Protein AF-A0A844YYB8-F1 (afdb_monomer)

Foldseek 3Di:
DDDDDDPPPPPPPPPPPDPPVADQFLVCQVVQAQHKGKHKAEAAPVAGQFWGAHDDNHCVVGVQSIEGEPPRDHGDNDPMWIKIAHKHFDPDDDDDGSGPDDHRIYGYPIDTDD

Mean predicted aligned error: 11.41 Å

Sequence (114 aa):
MSAILIILASAFSCTTYPPSSGLRRYADLEGQLGQNVTLVGYWSSQHEATGIYFGNRWYRDAPEQCVSVEPILPAQHRDAVRVAGFLEKSGCGDELICLTVCQPYVLKNAHMIQ

Nearest PDB structures (foldseek):
  4ywk-assembly3_B  TM=5.281E-01  e=3.928E-01  Pyrococcus furiosus DSM 3638
  7w1y-assembly1_3  TM=4.231E-01  e=1.746E+00  Homo sapiens
  8eam-assembly1_F  TM=4.274E-01  e=6.050E+00  Saccharolobus solfataricus P2
  3jc6-assembly1_6  TM=3.171E-01  e=3.458E+00  Saccharomyces cerevisiae

Radius of gyration: 18.65 Å; Cα contacts (8 Å, |Δi|>4): 226; chains: 1; bounding box: 30×41×68 Å

Solvent-accessible surface area (backbone atoms only — not comparable to full-atom values): 6874 Å² total; per-residue (Å²): 140,85,84,83,84,81,79,81,76,79,74,78,78,74,75,72,73,70,83,65,92,38,51,58,52,67,87,58,48,77,86,41,57,82,33,79,46,38,41,35,26,18,53,29,83,89,52,63,32,31,23,42,21,33,89,53,47,52,52,90,82,43,61,84,39,37,32,22,40,33,59,72,46,88,65,65,100,55,91,64,46,38,37,34,24,38,31,39,76,43,89,67,77,94,78,76,32,60,78,85,52,85,42,61,33,33,27,38,77,38,43,80,53,135

Organism: NCBI:txid1503981

Secondary structure (DSSP, 8-state):
----------------------B--GGGSGGGTTSEEEEEEEE-SSSTTTEEESS-S-GGG-TTSEEEESSPPPP--SS-EEEEEEEEE----S--SSSSS--SEEEEEEEEE-

Structure (mmCIF, N/CA/C/O backbone):
data_AF-A0A844YYB8-F1
#
_entry.id   AF-A0A844YYB8-F1
#
loop_
_atom_site.group_PDB
_atom_site.id
_atom_site.type_symbol
_atom_site.label_atom_id
_atom_site.label_alt_id
_atom_site.label_comp_id
_atom_site.label_asym_id
_atom_site.label_entity_id
_atom_site.label_seq_id
_atom_site.pdbx_PDB_ins_code
_atom_site.Cartn_x
_atom_site.Cartn_y
_atom_site.Cartn_z
_atom_site.occupancy
_atom_site.B_iso_or_equiv
_atom_site.auth_seq_id
_atom_site.auth_comp_id
_atom_site.auth_asym_id
_atom_site.auth_atom_id
_atom_site.pdbx_PDB_model_num
ATOM 1 N N . MET A 1 1 ? -14.036 29.487 54.246 1.00 38.31 1 MET A N 1
ATOM 2 C CA . MET A 1 1 ? -14.642 29.263 52.917 1.00 38.31 1 MET A CA 1
ATOM 3 C C . MET A 1 1 ? -13.503 28.972 51.953 1.00 38.31 1 MET A C 1
ATOM 5 O O . MET A 1 1 ? -12.794 29.896 51.586 1.00 38.31 1 MET A O 1
ATOM 9 N N . SER A 1 2 ? -13.247 27.696 51.660 1.00 38.50 2 SER A N 1
ATOM 10 C CA . SER A 1 2 ? -12.157 27.271 50.769 1.00 38.50 2 SER A CA 1
ATOM 11 C C . SER A 1 2 ? -12.705 27.053 49.363 1.00 38.50 2 SER A C 1
ATOM 13 O O . SER A 1 2 ? -13.611 26.243 49.186 1.00 38.50 2 SER A O 1
ATOM 15 N N . ALA A 1 3 ? -12.169 27.775 48.380 1.00 48.47 3 ALA A N 1
ATOM 16 C CA . ALA A 1 3 ? -12.463 27.567 46.967 1.00 48.47 3 ALA A CA 1
ATOM 17 C C . ALA A 1 3 ? -11.460 26.556 46.393 1.00 48.47 3 ALA A C 1
ATOM 19 O O . ALA A 1 3 ? -10.252 26.783 46.430 1.00 48.47 3 ALA A O 1
ATOM 20 N N . ILE A 1 4 ? -11.963 25.426 45.897 1.00 58.16 4 ILE A N 1
ATOM 21 C CA . ILE A 1 4 ? -11.169 24.401 45.216 1.00 58.16 4 ILE A CA 1
ATOM 22 C C . ILE A 1 4 ? -11.100 24.785 43.735 1.00 58.16 4 ILE A C 1
ATOM 24 O O . ILE A 1 4 ? -12.117 24.778 43.043 1.00 58.16 4 ILE A O 1
ATOM 28 N N . LEU A 1 5 ? -9.903 25.137 43.255 1.00 48.09 5 LEU A N 1
ATOM 29 C CA . LEU A 1 5 ? -9.615 25.267 41.828 1.00 48.09 5 LEU A CA 1
ATOM 30 C C . LEU A 1 5 ? -9.550 23.870 41.200 1.00 48.09 5 LEU A C 1
ATOM 32 O O . LEU A 1 5 ? -8.657 23.084 41.513 1.00 48.09 5 LEU A O 1
ATOM 36 N N . ILE A 1 6 ? -10.475 23.576 40.289 1.00 54.88 6 ILE A N 1
ATOM 37 C CA . ILE A 1 6 ? -10.409 22.399 39.422 1.00 54.88 6 ILE A CA 1
ATOM 38 C C . ILE A 1 6 ? -9.611 22.804 38.183 1.00 54.88 6 ILE A C 1
ATOM 40 O O . ILE A 1 6 ? -10.117 23.491 37.298 1.00 54.88 6 ILE A O 1
ATOM 44 N N . ILE A 1 7 ? -8.342 22.402 38.132 1.00 55.22 7 ILE A N 1
ATOM 45 C CA . ILE A 1 7 ? -7.520 22.516 36.927 1.00 55.22 7 ILE A CA 1
ATOM 46 C C . ILE A 1 7 ? -7.925 21.359 36.010 1.00 55.22 7 ILE A C 1
ATOM 48 O O . ILE A 1 7 ? -7.532 20.214 36.234 1.00 55.22 7 ILE A O 1
ATOM 52 N N . LEU A 1 8 ? -8.734 21.649 34.987 1.00 54.41 8 LEU A N 1
ATOM 53 C CA . LEU A 1 8 ? -8.918 20.745 33.853 1.00 54.41 8 LEU A CA 1
ATOM 54 C C . LEU A 1 8 ? -7.598 20.687 33.078 1.00 54.41 8 LEU A C 1
ATOM 56 O O . LEU A 1 8 ? -7.337 21.498 32.192 1.00 54.41 8 LEU A O 1
ATOM 60 N N . ALA A 1 9 ? -6.754 19.719 33.421 1.00 53.59 9 ALA A N 1
ATOM 61 C CA . ALA A 1 9 ? -5.659 19.305 32.564 1.00 53.59 9 ALA A CA 1
ATOM 62 C C . ALA A 1 9 ? -6.257 18.519 31.389 1.00 53.59 9 ALA A C 1
ATOM 64 O O . ALA A 1 9 ? -6.452 17.306 31.461 1.00 53.59 9 ALA A O 1
ATOM 65 N N . SER A 1 10 ? -6.584 19.218 30.302 1.00 50.00 10 SER A N 1
ATOM 66 C CA . SER A 1 10 ? -6.779 18.592 28.999 1.00 50.00 10 SER A CA 1
ATOM 67 C C . SER A 1 10 ? -5.442 17.989 28.579 1.00 50.00 10 SER A C 1
ATOM 69 O O . SER A 1 10 ? -4.563 18.684 28.066 1.00 50.00 10 SER A O 1
ATOM 71 N N . ALA A 1 11 ? -5.273 16.698 28.861 1.00 50.97 11 ALA A N 1
ATOM 72 C CA . ALA A 1 11 ? -4.200 15.900 28.309 1.00 50.97 11 ALA A CA 1
ATOM 73 C C . ALA A 1 11 ? -4.368 15.911 26.787 1.00 50.97 11 ALA A C 1
ATOM 75 O O . ALA A 1 11 ? -5.190 15.183 26.229 1.00 50.97 11 ALA A O 1
ATOM 76 N N . PHE A 1 12 ? -3.602 16.775 26.120 1.00 45.72 12 PHE A N 1
ATOM 77 C CA . PHE A 1 12 ? -3.252 16.580 24.726 1.00 45.72 12 PHE A CA 1
ATOM 78 C C . PHE A 1 12 ? -2.658 15.180 24.649 1.00 45.72 12 PHE A C 1
ATOM 80 O O . PHE A 1 12 ? -1.525 14.946 25.071 1.00 45.72 12 PHE A O 1
ATOM 87 N N . SER A 1 13 ? -3.463 14.231 24.179 1.00 40.78 13 SER A N 1
ATOM 88 C CA . SER A 1 13 ? -2.970 12.935 23.756 1.00 40.78 13 SER A CA 1
ATOM 89 C C . SER A 1 13 ? -2.121 13.206 22.526 1.00 40.78 13 SER A C 1
ATOM 91 O O . SER A 1 13 ? -2.594 13.148 21.396 1.00 40.78 13 SER A O 1
ATOM 93 N N . CYS A 1 14 ? -0.863 13.578 22.755 1.00 49.00 14 CYS A N 1
ATOM 94 C CA . CYS A 1 14 ? 0.186 13.393 21.780 1.00 49.00 14 CYS A CA 1
ATOM 95 C C . CYS A 1 14 ? 0.240 11.889 21.547 1.00 49.00 14 CYS A C 1
ATOM 97 O O . CYS A 1 14 ? 0.912 11.161 22.275 1.00 49.00 14 CYS A O 1
ATOM 99 N N . THR A 1 15 ? -0.508 11.410 20.556 1.00 42.94 15 THR A N 1
ATOM 100 C CA . THR A 1 15 ? -0.212 10.135 19.926 1.00 42.94 15 THR A CA 1
ATOM 101 C C . THR A 1 15 ? 1.119 10.348 19.226 1.00 42.94 15 THR A C 1
ATOM 103 O O . THR A 1 15 ? 1.185 10.746 18.063 1.00 42.94 15 THR A O 1
ATOM 106 N N . THR A 1 16 ? 2.203 10.190 19.981 1.00 38.62 16 THR A N 1
ATOM 107 C CA . THR A 1 16 ? 3.516 9.890 19.440 1.00 38.62 16 THR A CA 1
ATOM 108 C C . THR A 1 16 ? 3.307 8.643 18.609 1.00 38.62 16 THR A C 1
ATOM 110 O O . THR A 1 16 ? 3.224 7.546 19.151 1.00 38.62 16 THR A O 1
ATOM 113 N N . TYR A 1 17 ? 3.125 8.830 17.302 1.00 48.69 17 TYR A N 1
ATOM 114 C CA . TYR A 1 17 ? 3.219 7.759 16.329 1.00 48.69 17 TYR A CA 1
ATOM 115 C C . TYR A 1 17 ? 4.551 7.079 16.634 1.00 48.69 17 TYR A C 1
ATOM 117 O O . TYR A 1 17 ? 5.593 7.710 16.416 1.00 48.69 17 TYR A O 1
ATOM 125 N N . PRO A 1 18 ? 4.577 5.860 17.212 1.00 45.28 18 PRO A N 1
ATOM 126 C CA . PRO A 1 18 ? 5.833 5.151 17.235 1.00 45.28 18 PRO A CA 1
ATOM 127 C C . PRO A 1 18 ? 6.254 5.077 15.767 1.00 45.28 18 PRO A C 1
ATOM 129 O O . PRO A 1 18 ? 5.392 4.832 14.912 1.00 45.28 18 PRO A O 1
ATOM 132 N N . PRO A 1 19 ? 7.528 5.334 15.432 1.00 46.31 19 PRO A N 1
ATOM 133 C CA . PRO A 1 19 ? 8.028 4.970 14.126 1.00 46.31 19 PRO A CA 1
ATOM 134 C C . PRO A 1 19 ? 7.934 3.448 14.087 1.00 46.31 19 PRO A C 1
ATOM 136 O O . PRO A 1 19 ? 8.858 2.738 14.480 1.00 46.31 19 PRO A O 1
ATOM 139 N N . SER A 1 20 ? 6.760 2.935 13.714 1.00 57.81 20 SER A N 1
ATOM 140 C CA . SER A 1 20 ? 6.585 1.532 13.426 1.00 57.81 20 SER A CA 1
ATOM 141 C C . SER A 1 20 ? 7.669 1.230 12.403 1.00 57.81 20 SER A C 1
ATOM 143 O O . SER A 1 20 ? 7.921 2.015 11.483 1.00 57.81 20 SER A O 1
ATOM 145 N N . SER A 1 21 ? 8.377 0.123 12.590 1.00 68.25 21 SER A N 1
ATOM 146 C CA . SER A 1 21 ? 9.475 -0.329 11.728 1.00 68.25 21 SER A CA 1
ATOM 147 C C . SER A 1 21 ? 9.064 -0.531 10.256 1.00 68.25 21 SER A C 1
ATOM 149 O O . SER A 1 21 ? 9.888 -0.932 9.428 1.00 68.25 21 SER A O 1
ATOM 151 N N . GLY A 1 22 ? 7.819 -0.184 9.925 1.00 78.31 22 GLY A N 1
ATOM 152 C CA . GLY A 1 22 ? 7.193 -0.290 8.639 1.00 78.31 22 GLY A CA 1
ATOM 153 C C . GLY A 1 22 ? 6.693 -1.706 8.427 1.00 78.31 22 GLY A C 1
ATOM 154 O O . GLY A 1 22 ? 7.446 -2.668 8.589 1.00 78.31 22 GLY A O 1
ATOM 155 N N . LEU A 1 23 ? 5.432 -1.848 8.041 1.00 85.12 23 LEU A N 1
ATOM 156 C CA . LEU A 1 23 ? 4.886 -3.114 7.576 1.00 85.12 23 LEU A CA 1
ATOM 157 C C . LEU A 1 23 ? 5.566 -3.465 6.253 1.00 85.12 23 LEU A C 1
ATOM 159 O O . LEU A 1 23 ? 5.442 -2.745 5.263 1.00 85.12 23 LEU A O 1
ATOM 163 N N . ARG A 1 24 ? 6.314 -4.570 6.264 1.00 86.75 24 ARG A N 1
ATOM 164 C CA . ARG A 1 24 ? 7.084 -5.090 5.118 1.00 86.75 24 ARG A CA 1
ATOM 165 C C . ARG A 1 24 ? 6.492 -6.356 4.519 1.00 86.75 24 ARG A C 1
ATOM 167 O O . ARG A 1 24 ? 7.015 -6.855 3.527 1.00 86.75 24 ARG A O 1
ATOM 174 N N . ARG A 1 25 ? 5.434 -6.901 5.121 1.00 87.06 25 ARG A N 1
ATOM 175 C CA . ARG A 1 25 ? 4.767 -8.117 4.654 1.00 87.06 25 ARG A CA 1
ATOM 176 C C . ARG A 1 25 ? 3.285 -7.846 4.477 1.00 87.06 25 ARG A C 1
ATOM 178 O O . ARG A 1 25 ? 2.634 -7.339 5.384 1.00 87.06 25 ARG A O 1
ATOM 185 N N . TYR A 1 26 ? 2.762 -8.256 3.330 1.00 87.06 26 TYR A N 1
ATOM 186 C CA . TYR A 1 26 ? 1.350 -8.104 2.995 1.00 87.06 26 TYR A CA 1
ATOM 187 C C . TYR A 1 26 ? 0.427 -8.866 3.963 1.00 87.06 26 TYR A C 1
ATOM 189 O O . TYR A 1 26 ? -0.649 -8.396 4.311 1.00 87.06 26 TYR A O 1
ATOM 197 N N . ALA A 1 27 ? 0.880 -10.019 4.466 1.00 88.19 27 ALA A N 1
ATOM 198 C CA . ALA A 1 27 ? 0.127 -10.844 5.413 1.00 88.19 27 ALA A CA 1
ATOM 199 C C . ALA A 1 27 ? -0.173 -10.146 6.755 1.00 88.19 27 ALA A C 1
ATOM 201 O O . ALA A 1 27 ? -1.087 -10.560 7.461 1.00 88.19 27 ALA A O 1
ATOM 202 N N . ASP A 1 28 ? 0.567 -9.088 7.101 1.00 90.44 28 ASP A N 1
ATOM 203 C CA . ASP A 1 28 ? 0.391 -8.371 8.365 1.00 90.44 28 ASP A CA 1
ATOM 204 C C . ASP A 1 28 ? -0.721 -7.292 8.284 1.00 90.44 28 ASP A C 1
ATOM 206 O O . ASP A 1 28 ? -1.063 -6.691 9.300 1.00 90.44 28 ASP A O 1
ATOM 210 N N . LEU A 1 29 ? -1.307 -7.041 7.101 1.00 90.31 29 LEU A N 1
ATOM 211 C CA . LEU A 1 29 ? -2.258 -5.940 6.865 1.00 90.31 29 LEU A CA 1
ATOM 212 C C . LEU A 1 29 ? -3.610 -6.120 7.569 1.00 90.31 29 LEU A C 1
ATOM 214 O O . LEU A 1 29 ? -4.126 -5.165 8.143 1.00 90.31 29 LEU A O 1
ATOM 218 N N . GLU A 1 30 ? -4.176 -7.330 7.568 1.00 91.44 30 GLU A N 1
ATOM 219 C CA . GLU A 1 30 ? -5.511 -7.582 8.144 1.00 91.44 30 GLU A CA 1
ATOM 220 C C . GLU A 1 30 ? -5.549 -7.233 9.645 1.00 91.44 30 GLU A C 1
ATOM 222 O O . GLU A 1 30 ? -6.516 -6.654 10.134 1.00 91.44 30 GLU A O 1
ATOM 227 N N . GLY A 1 31 ? -4.459 -7.497 10.373 1.00 91.38 31 GLY A N 1
ATOM 228 C CA . GLY A 1 31 ? -4.332 -7.158 11.795 1.00 91.38 31 GLY A CA 1
ATOM 229 C C . GLY A 1 31 ? -4.122 -5.667 12.082 1.00 91.38 31 GLY A C 1
ATOM 230 O O . GLY A 1 31 ? -3.991 -5.292 13.246 1.00 91.38 31 GLY A O 1
ATOM 231 N N . GLN A 1 32 ? -4.031 -4.826 11.051 1.00 93.12 32 GLN A N 1
ATOM 232 C CA . GLN A 1 32 ? -3.760 -3.388 11.149 1.00 93.12 32 GLN A CA 1
ATOM 233 C C . GLN A 1 32 ? -4.867 -2.538 10.503 1.00 93.12 32 GLN A C 1
ATOM 235 O O . GLN A 1 32 ? -4.713 -1.327 10.349 1.00 93.12 32 GLN A O 1
ATOM 240 N N . LEU A 1 33 ? -5.992 -3.157 10.127 1.00 92.19 33 LEU A N 1
ATOM 241 C CA . LEU A 1 33 ? -7.153 -2.454 9.586 1.00 92.19 33 LEU A CA 1
ATOM 242 C C . LEU A 1 33 ? -7.686 -1.408 10.571 1.00 92.19 33 LEU A C 1
ATOM 244 O O . LEU A 1 33 ? -7.791 -1.656 11.775 1.00 92.19 33 LEU A O 1
ATOM 248 N N . GLY A 1 34 ? -8.051 -0.240 10.043 1.00 91.88 34 GLY A N 1
ATOM 249 C CA . GLY A 1 34 ? -8.550 0.878 10.838 1.00 91.88 34 GLY A CA 1
ATOM 250 C C . GLY A 1 34 ? -7.466 1.583 11.657 1.00 91.88 34 GLY A C 1
ATOM 251 O O . GLY A 1 34 ? -7.790 2.272 12.625 1.00 91.88 34 GLY A O 1
ATOM 252 N N . GLN A 1 35 ? -6.188 1.400 11.309 1.00 92.00 35 GLN A N 1
ATOM 253 C CA . GLN A 1 35 ? -5.058 2.040 11.980 1.00 92.00 35 GLN A CA 1
ATOM 254 C C . GLN A 1 35 ? -4.234 2.887 11.012 1.00 92.00 35 GLN A C 1
ATOM 256 O O . GLN A 1 35 ? -4.175 2.631 9.808 1.00 92.00 35 GLN A O 1
ATOM 261 N N . ASN A 1 36 ? -3.548 3.887 11.567 1.00 92.75 36 ASN A N 1
ATOM 262 C CA . ASN A 1 36 ? -2.484 4.577 10.854 1.00 92.75 36 ASN A CA 1
ATOM 263 C C . ASN A 1 36 ? -1.238 3.694 10.840 1.00 92.75 36 ASN A C 1
ATOM 265 O O . ASN A 1 36 ? -0.686 3.369 11.893 1.00 92.75 36 ASN A O 1
ATOM 269 N N . VAL A 1 37 ? -0.789 3.334 9.644 1.00 93.06 37 VAL A N 1
ATOM 270 C CA . VAL A 1 37 ? 0.343 2.439 9.421 1.00 93.06 37 VAL A CA 1
ATOM 271 C C . VAL A 1 37 ? 1.386 3.098 8.535 1.00 93.06 37 VAL A C 1
ATOM 273 O O . VAL A 1 37 ? 1.093 4.002 7.756 1.00 93.06 37 VAL A O 1
ATOM 276 N N . THR A 1 38 ? 2.606 2.580 8.617 1.00 93.19 38 THR A N 1
ATOM 277 C CA . THR A 1 38 ? 3.662 2.844 7.643 1.00 93.19 38 THR A CA 1
ATOM 278 C C . THR A 1 38 ? 3.868 1.582 6.826 1.00 93.19 38 THR A C 1
ATOM 280 O O . THR A 1 38 ? 4.218 0.548 7.392 1.0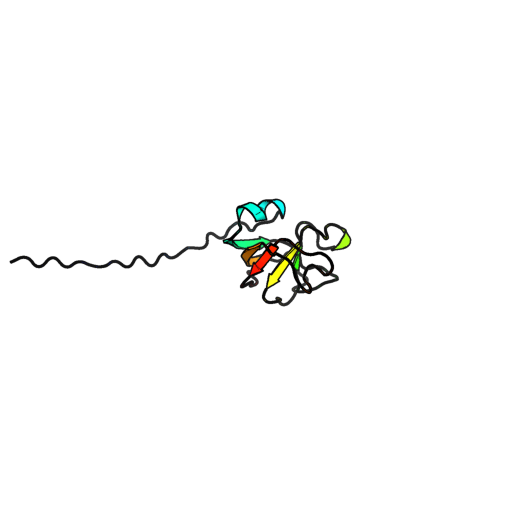0 93.19 38 THR A O 1
ATOM 283 N N . LEU A 1 39 ? 3.693 1.651 5.512 1.00 91.06 39 LEU A N 1
ATOM 284 C CA . LEU A 1 39 ? 4.004 0.561 4.591 1.00 91.06 39 LEU A CA 1
ATOM 285 C C . LEU A 1 39 ? 5.401 0.755 4.010 1.00 91.06 39 LEU A C 1
ATOM 287 O O . LEU A 1 39 ? 5.805 1.880 3.705 1.00 91.06 39 LEU A O 1
ATOM 291 N N . VAL A 1 40 ? 6.140 -0.342 3.853 1.00 89.88 40 VAL A N 1
ATOM 292 C CA . VAL A 1 40 ? 7.469 -0.346 3.240 1.00 89.88 40 VAL A CA 1
ATOM 293 C C . VAL A 1 40 ? 7.487 -1.356 2.112 1.00 89.88 40 VAL A C 1
ATOM 295 O O . VAL A 1 40 ? 7.378 -2.561 2.339 1.00 89.88 40 VAL A O 1
ATOM 298 N N . GLY A 1 41 ? 7.670 -0.851 0.902 1.00 88.31 41 GLY A N 1
ATOM 299 C CA . GLY A 1 41 ? 7.622 -1.658 -0.304 1.00 88.31 41 GLY A CA 1
ATOM 300 C C . GLY A 1 41 ? 8.255 -0.935 -1.476 1.00 88.31 41 GLY A C 1
ATOM 301 O O . GLY A 1 41 ? 9.228 -0.194 -1.318 1.00 88.31 41 GLY A O 1
ATOM 302 N N . TYR A 1 42 ? 7.697 -1.157 -2.655 1.00 85.12 42 TYR A N 1
ATOM 303 C CA . TYR A 1 42 ? 8.243 -0.676 -3.913 1.00 85.12 42 TYR A CA 1
ATOM 304 C C . TYR A 1 42 ? 7.137 -0.092 -4.788 1.00 85.12 42 TYR A C 1
ATOM 306 O O . TYR A 1 42 ? 6.013 -0.592 -4.787 1.00 85.12 42 TYR A O 1
ATOM 314 N N . TRP A 1 43 ? 7.462 0.933 -5.575 1.00 80.00 43 TRP A N 1
ATOM 315 C CA . TRP A 1 43 ? 6.625 1.303 -6.715 1.00 80.00 43 TRP A CA 1
ATOM 316 C C . TRP A 1 43 ? 6.840 0.292 -7.844 1.00 80.00 43 TRP A C 1
ATOM 318 O O . TRP A 1 43 ? 7.970 -0.154 -8.065 1.0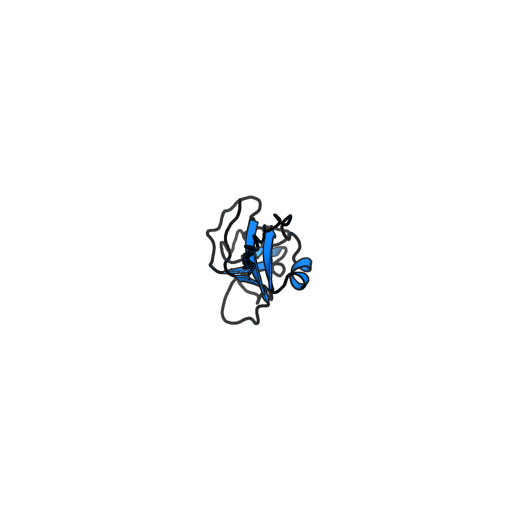0 80.00 43 TRP A O 1
ATOM 328 N N . SER A 1 44 ? 5.779 -0.046 -8.578 1.00 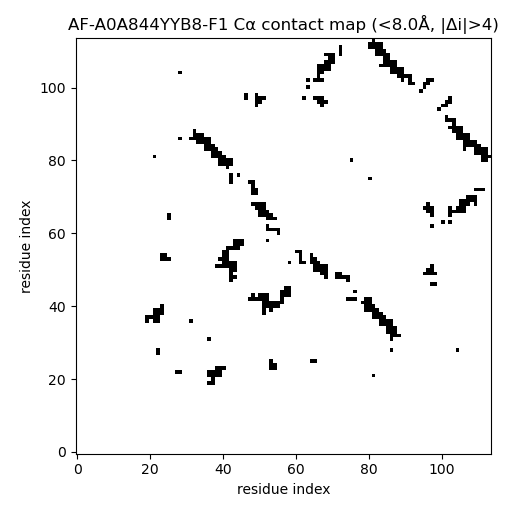71.25 44 SER A N 1
ATOM 329 C CA . SER A 1 44 ? 5.924 -0.828 -9.809 1.00 71.25 44 SER A CA 1
ATOM 330 C C . SER A 1 44 ? 6.697 -0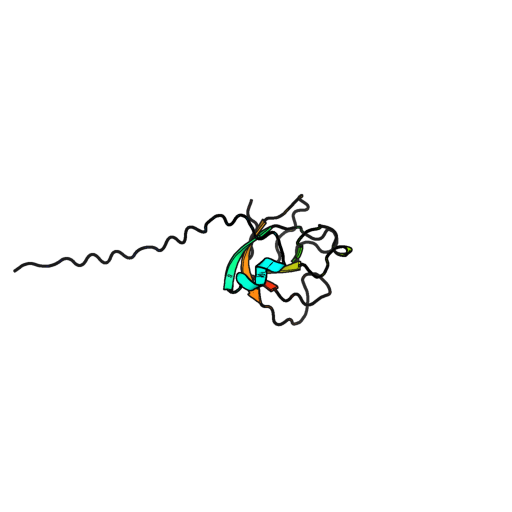.027 -10.854 1.00 71.25 44 SER A C 1
ATOM 332 O O . SER A 1 44 ? 6.434 1.158 -11.052 1.00 71.25 44 SER A O 1
ATOM 334 N N . SER A 1 45 ? 7.614 -0.693 -11.557 1.00 65.38 45 SER A N 1
ATOM 335 C CA . SER A 1 45 ? 8.346 -0.125 -12.698 1.00 65.38 45 SER A CA 1
ATOM 336 C C . SER A 1 45 ? 7.499 0.037 -13.964 1.00 65.38 45 SER A C 1
ATOM 338 O O . SER A 1 45 ? 7.937 0.682 -14.908 1.00 65.38 45 SER A O 1
ATOM 340 N N . GLN A 1 46 ? 6.314 -0.575 -14.013 1.00 62.19 46 GLN A N 1
ATOM 341 C CA . GLN A 1 46 ? 5.399 -0.508 -15.162 1.00 62.19 46 GLN A CA 1
ATOM 342 C C . GLN A 1 46 ? 4.195 0.396 -14.881 1.00 62.19 46 GLN A C 1
ATOM 344 O O . GLN A 1 46 ? 3.552 0.895 -15.803 1.00 62.19 46 GLN A O 1
ATOM 349 N N . HIS A 1 47 ? 3.858 0.564 -13.602 1.00 61.91 47 HIS A N 1
ATOM 350 C CA . HIS A 1 47 ? 2.572 1.067 -13.135 1.00 61.91 47 HIS A CA 1
ATOM 351 C C . HIS A 1 47 ? 2.790 2.031 -11.972 1.00 61.91 47 HIS A C 1
ATOM 353 O O . HIS A 1 47 ? 2.485 1.751 -10.811 1.00 61.91 47 HIS A O 1
ATOM 359 N N . GLU A 1 48 ? 3.428 3.141 -12.304 1.00 61.66 48 GLU A N 1
ATOM 360 C CA . GLU A 1 48 ? 3.958 4.105 -11.353 1.00 61.66 48 GLU A CA 1
ATOM 361 C C . GLU A 1 48 ? 2.835 4.801 -10.570 1.00 61.66 48 GLU A C 1
ATOM 363 O O . GLU A 1 48 ? 1.733 4.980 -11.080 1.00 61.66 48 GLU A O 1
ATOM 368 N N . ALA A 1 49 ? 3.120 5.187 -9.321 1.00 63.19 49 ALA A N 1
ATOM 369 C CA . ALA A 1 49 ? 2.312 6.076 -8.470 1.00 63.19 49 ALA A CA 1
ATOM 370 C C . ALA A 1 49 ? 0.978 5.530 -7.941 1.00 63.19 49 ALA A C 1
ATOM 372 O O . ALA A 1 49 ? 0.349 6.152 -7.087 1.00 63.19 49 ALA A O 1
ATOM 373 N N . THR A 1 50 ? 0.559 4.368 -8.422 1.00 73.25 50 THR A N 1
ATOM 374 C CA . THR A 1 50 ? -0.735 3.810 -8.074 1.00 73.25 50 THR A CA 1
ATOM 375 C C . THR A 1 50 ? -0.623 3.041 -6.741 1.00 73.25 50 THR A C 1
ATOM 377 O O . THR A 1 50 ? -1.215 3.444 -5.744 1.00 73.25 50 THR A O 1
ATOM 380 N N . GLY A 1 51 ? 0.124 1.943 -6.680 1.00 81.94 51 GLY A N 1
ATOM 381 C CA . GLY A 1 5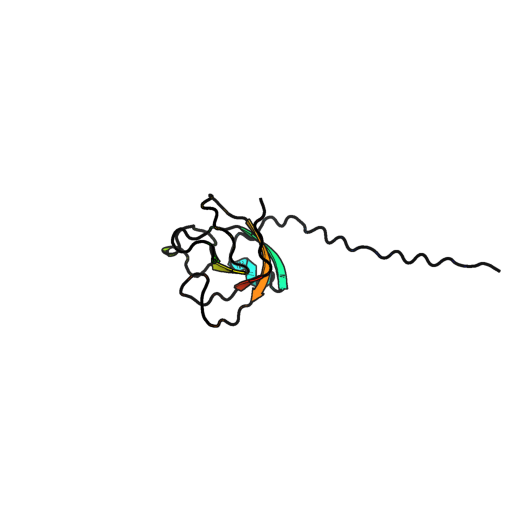1 ? 0.130 1.059 -5.506 1.00 81.94 51 GLY A CA 1
ATOM 382 C C . GLY A 1 51 ? 1.521 0.768 -4.949 1.00 81.94 51 GLY A C 1
ATOM 383 O O . GLY A 1 51 ? 2.523 0.904 -5.655 1.00 81.94 51 GLY A O 1
ATOM 384 N N . ILE A 1 52 ? 1.579 0.325 -3.690 1.00 85.44 52 ILE A N 1
ATOM 385 C CA . ILE A 1 52 ? 2.800 -0.159 -3.027 1.00 85.44 52 ILE A CA 1
ATOM 386 C C . ILE A 1 52 ? 2.837 -1.681 -3.099 1.00 85.44 52 ILE A C 1
ATOM 388 O O . ILE A 1 52 ? 1.959 -2.352 -2.557 1.00 85.44 52 ILE A O 1
ATOM 392 N N . TYR A 1 53 ? 3.892 -2.215 -3.709 1.00 85.06 53 TYR A N 1
ATOM 393 C CA . TYR A 1 53 ? 4.131 -3.648 -3.848 1.00 85.06 53 TYR A CA 1
ATOM 394 C C . TYR A 1 53 ? 5.042 -4.153 -2.736 1.00 85.06 53 TYR A C 1
ATOM 396 O O . TYR A 1 53 ? 6.079 -3.552 -2.430 1.00 85.06 53 TYR A O 1
ATOM 404 N N . PHE A 1 54 ? 4.666 -5.279 -2.144 1.00 83.31 54 PHE A N 1
ATOM 405 C CA . PHE A 1 54 ? 5.449 -5.955 -1.121 1.00 83.31 54 PHE A CA 1
ATOM 406 C C . PHE A 1 54 ? 6.387 -6.982 -1.773 1.00 83.31 54 PHE A C 1
ATOM 408 O O . PHE A 1 54 ? 6.024 -7.677 -2.717 1.00 83.31 54 PHE A O 1
ATOM 415 N N . GLY A 1 55 ? 7.619 -7.083 -1.268 1.00 72.00 55 GLY A N 1
ATOM 416 C CA . GLY A 1 55 ? 8.591 -8.094 -1.700 1.00 72.00 55 GLY A CA 1
ATOM 417 C C . GLY A 1 55 ? 9.442 -7.710 -2.915 1.00 72.00 55 GLY A C 1
ATOM 418 O O . GLY A 1 55 ? 10.657 -7.597 -2.769 1.00 72.00 55 GLY A O 1
ATOM 419 N N . ASN A 1 56 ? 8.846 -7.511 -4.096 1.00 66.25 56 ASN A N 1
ATOM 420 C CA . ASN A 1 56 ? 9.593 -7.282 -5.344 1.00 66.25 56 ASN A CA 1
ATOM 421 C C . ASN A 1 56 ? 9.056 -6.073 -6.137 1.00 66.25 56 ASN A C 1
ATOM 423 O O . ASN A 1 56 ? 7.873 -5.750 -6.080 1.00 66.25 56 ASN A O 1
ATOM 427 N N . ARG A 1 57 ? 9.940 -5.397 -6.884 1.00 61.09 57 ARG A N 1
ATOM 428 C CA . ARG A 1 57 ? 9.619 -4.233 -7.738 1.00 61.09 57 ARG A CA 1
ATOM 429 C C . ARG A 1 57 ? 8.874 -4.616 -9.011 1.00 61.09 57 ARG A C 1
ATOM 431 O O . ARG A 1 57 ? 8.214 -3.778 -9.623 1.00 61.09 57 ARG A O 1
ATOM 438 N N . TRP A 1 58 ? 9.052 -5.856 -9.455 1.00 62.47 58 TRP A N 1
ATOM 439 C CA . TRP A 1 58 ? 8.494 -6.344 -10.705 1.00 62.47 58 TRP A CA 1
ATOM 440 C C . TRP A 1 58 ? 7.078 -6.852 -10.458 1.00 62.47 58 TRP A C 1
ATOM 442 O O . TRP A 1 58 ? 6.881 -7.887 -9.831 1.00 62.47 58 TRP A O 1
ATOM 452 N N . TYR A 1 59 ? 6.093 -6.132 -11.001 1.00 60.22 59 TYR A N 1
ATOM 453 C CA . TYR A 1 59 ? 4.666 -6.469 -10.918 1.00 60.22 59 TYR A CA 1
ATOM 454 C C . TYR A 1 59 ? 4.366 -7.948 -11.225 1.00 60.22 59 TYR A C 1
ATOM 456 O O . TYR A 1 59 ? 3.553 -8.563 -10.547 1.00 60.22 59 TYR A O 1
ATOM 464 N N . ARG A 1 60 ? 5.053 -8.538 -12.215 1.00 62.19 60 ARG A N 1
ATOM 465 C CA . ARG A 1 60 ? 4.841 -9.934 -12.638 1.00 62.19 60 ARG A CA 1
ATOM 466 C C . ARG A 1 60 ? 5.194 -10.968 -11.568 1.00 62.19 60 ARG A C 1
ATOM 468 O O . ARG A 1 60 ? 4.678 -12.078 -11.638 1.00 62.19 60 ARG A O 1
ATOM 475 N N . ASP A 1 61 ? 6.039 -10.612 -10.607 1.00 62.72 61 ASP A N 1
ATOM 476 C CA . ASP A 1 61 ? 6.545 -11.556 -9.611 1.00 62.72 61 ASP A CA 1
ATOM 477 C C . ASP A 1 61 ? 5.621 -11.651 -8.385 1.0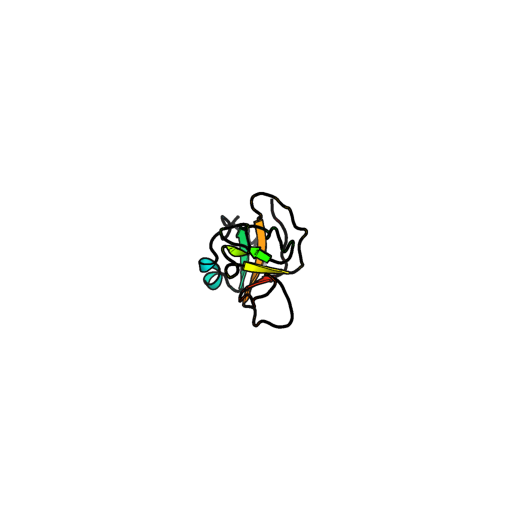0 62.72 61 ASP A C 1
ATOM 479 O O . ASP A 1 61 ? 5.629 -12.664 -7.689 1.00 62.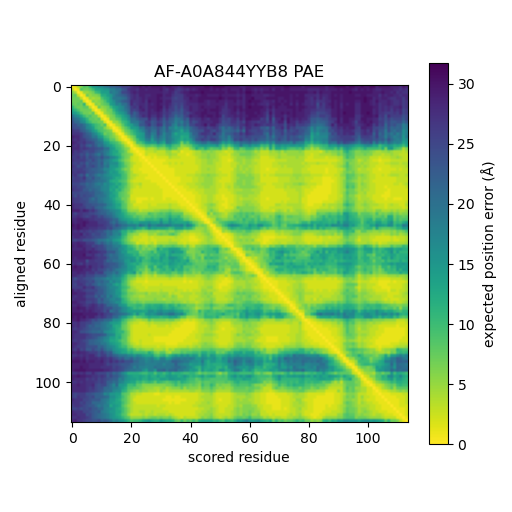72 61 ASP A O 1
ATOM 483 N N . ALA A 1 62 ? 4.821 -10.612 -8.114 1.00 62.47 62 ALA A N 1
ATOM 484 C CA . ALA A 1 62 ? 3.894 -10.567 -6.980 1.00 62.47 62 ALA A CA 1
ATOM 485 C C . ALA A 1 62 ? 2.729 -9.573 -7.207 1.00 62.47 62 ALA A C 1
ATOM 487 O O . ALA A 1 62 ? 2.593 -8.601 -6.458 1.00 62.47 62 ALA A O 1
ATOM 488 N N . PRO A 1 63 ? 1.865 -9.791 -8.219 1.00 63.28 63 PRO A N 1
ATOM 489 C CA . PRO A 1 63 ? 0.806 -8.838 -8.576 1.00 63.28 63 PRO A CA 1
ATOM 490 C C . PRO A 1 63 ? -0.284 -8.706 -7.499 1.00 63.28 63 PRO A C 1
ATOM 492 O O . PRO A 1 63 ? -0.948 -7.677 -7.412 1.00 63.28 63 PRO A O 1
ATOM 495 N N . GLU A 1 64 ? -0.456 -9.732 -6.661 1.00 66.50 64 GLU A N 1
ATOM 496 C CA . GLU A 1 64 ? -1.508 -9.792 -5.636 1.00 66.50 64 GLU A CA 1
ATOM 497 C C . GLU A 1 64 ? -1.094 -9.190 -4.288 1.00 66.50 64 GLU A C 1
ATOM 499 O O . GLU A 1 64 ? -1.926 -8.989 -3.410 1.00 66.50 64 GLU A O 1
ATOM 504 N N . GLN A 1 65 ? 0.193 -8.892 -4.100 1.00 81.69 65 GLN A N 1
ATOM 505 C CA . GLN A 1 65 ? 0.705 -8.351 -2.840 1.00 81.69 65 GLN A CA 1
ATOM 506 C C . GLN A 1 65 ? 0.895 -6.846 -2.941 1.00 81.69 65 GLN A C 1
ATOM 508 O O . GLN A 1 65 ? 1.999 -6.322 -2.759 1.00 81.69 65 GLN A O 1
ATOM 513 N N . CYS A 1 66 ? -0.187 -6.154 -3.274 1.00 83.94 66 CYS A N 1
ATOM 514 C CA . CYS A 1 66 ? -0.140 -4.734 -3.543 1.00 83.94 66 CYS A CA 1
ATOM 515 C C . CYS A 1 66 ? -1.251 -3.970 -2.819 1.00 83.94 66 CYS A C 1
ATOM 517 O O . CYS A 1 66 ? -2.370 -4.450 -2.654 1.00 83.94 66 CYS A O 1
ATOM 519 N N . VAL A 1 67 ? -0.915 -2.783 -2.320 1.00 88.12 67 VAL A N 1
ATOM 520 C CA . VAL A 1 67 ? -1.844 -1.914 -1.593 1.00 88.12 67 VAL A CA 1
ATOM 521 C C . VAL A 1 67 ? -2.046 -0.641 -2.392 1.00 88.12 67 VAL A C 1
ATOM 523 O O . VAL A 1 67 ? -1.074 0.047 -2.709 1.00 88.12 67 VAL A O 1
ATOM 526 N N . SER A 1 68 ? -3.305 -0.338 -2.702 1.00 86.62 68 SER A N 1
ATOM 527 C CA . SER A 1 68 ? -3.679 0.894 -3.397 1.00 86.62 68 SER A CA 1
ATOM 528 C C . SER A 1 68 ? -3.389 2.113 -2.522 1.00 86.62 68 SER A C 1
ATOM 530 O O . SER A 1 68 ? -3.520 2.038 -1.299 1.00 86.62 68 SER A O 1
ATOM 532 N N . VAL A 1 69 ? -2.994 3.233 -3.123 1.00 86.06 69 VAL A N 1
ATOM 533 C CA . VAL A 1 69 ? -2.615 4.452 -2.401 1.00 86.06 69 VAL A CA 1
ATOM 534 C C . VAL A 1 69 ? -3.513 5.610 -2.816 1.00 86.06 69 VAL A C 1
ATOM 536 O O . VAL A 1 69 ? -3.666 5.894 -4.003 1.00 86.06 69 VAL A O 1
ATOM 539 N N . GLU A 1 70 ? -4.087 6.302 -1.832 1.00 85.56 70 GLU A N 1
ATOM 540 C CA . GLU A 1 70 ? -4.960 7.452 -2.053 1.00 85.56 70 GLU A CA 1
ATOM 541 C C . GLU A 1 70 ? -4.591 8.618 -1.114 1.00 85.56 70 GLU A C 1
ATOM 543 O O . GLU A 1 70 ? -4.629 8.458 0.111 1.00 85.56 70 GLU A O 1
ATOM 548 N N . PRO A 1 71 ? -4.259 9.810 -1.643 1.00 83.19 71 PRO A N 1
ATOM 549 C CA . PRO A 1 71 ? -4.182 10.150 -3.066 1.00 83.19 71 PRO A CA 1
ATOM 550 C C . PRO A 1 71 ? -2.996 9.475 -3.776 1.00 83.19 71 PRO A C 1
ATOM 552 O O . PRO A 1 71 ? -2.049 9.029 -3.133 1.00 83.19 71 PRO A O 1
ATOM 555 N N . ILE A 1 72 ? -3.036 9.452 -5.112 1.00 82.25 72 ILE A N 1
ATOM 556 C CA . ILE A 1 72 ? -1.909 9.032 -5.959 1.00 82.25 72 ILE A CA 1
ATOM 557 C C . ILE A 1 72 ? -0.684 9.887 -5.613 1.00 82.25 72 ILE A C 1
ATOM 559 O O . ILE A 1 72 ? -0.746 11.120 -5.640 1.00 82.25 72 ILE A O 1
ATOM 563 N N . LEU A 1 73 ? 0.433 9.234 -5.293 1.00 83.19 73 LEU A N 1
ATOM 564 C CA . LEU A 1 73 ? 1.666 9.897 -4.864 1.00 83.19 73 LEU A CA 1
ATOM 565 C C . LEU A 1 73 ? 2.698 9.923 -5.990 1.00 83.19 73 LEU A C 1
ATOM 567 O O . LEU A 1 73 ? 2.796 8.957 -6.739 1.00 83.19 73 LEU A O 1
ATOM 571 N N . PRO A 1 74 ? 3.530 10.974 -6.099 1.00 79.62 74 PRO A N 1
ATOM 572 C CA . PRO A 1 74 ? 4.585 11.012 -7.104 1.00 79.62 74 PRO A CA 1
ATOM 573 C C . PRO A 1 74 ? 5.543 9.830 -6.915 1.00 79.62 74 PRO A C 1
ATOM 575 O O . PRO A 1 74 ? 6.192 9.696 -5.871 1.00 79.62 74 PRO A O 1
ATOM 578 N N . ALA A 1 75 ? 5.632 8.972 -7.933 1.00 72.44 75 ALA A N 1
ATOM 579 C CA . ALA A 1 75 ? 6.517 7.820 -7.912 1.00 72.44 75 ALA A CA 1
ATOM 580 C C . ALA A 1 75 ? 7.974 8.282 -7.827 1.00 72.44 75 ALA A C 1
ATOM 582 O O . ALA A 1 75 ? 8.432 9.124 -8.596 1.00 72.44 75 ALA A O 1
ATOM 583 N N . GLN A 1 76 ? 8.720 7.711 -6.887 1.00 70.88 76 GLN A N 1
ATOM 584 C CA . GLN A 1 76 ? 10.169 7.856 -6.845 1.00 70.88 76 GLN A CA 1
ATOM 585 C C . GLN A 1 76 ? 10.754 6.491 -7.177 1.00 70.88 76 GLN A C 1
ATOM 587 O O . GLN A 1 76 ? 10.591 5.577 -6.375 1.00 70.88 76 GLN A O 1
ATOM 592 N N . HIS A 1 77 ? 11.436 6.334 -8.317 1.00 65.38 77 HIS A N 1
ATOM 593 C CA . HIS A 1 77 ? 12.094 5.077 -8.735 1.00 65.38 77 HIS A CA 1
ATOM 594 C C . HIS A 1 77 ? 13.320 4.728 -7.867 1.00 65.38 77 HIS A C 1
ATOM 596 O O . HIS A 1 77 ? 14.395 4.402 -8.363 1.00 65.38 77 HIS A O 1
ATOM 602 N N . ARG A 1 78 ? 13.180 4.869 -6.548 1.00 63.28 78 ARG A N 1
ATOM 603 C CA . ARG A 1 78 ? 14.161 4.552 -5.520 1.00 63.28 78 ARG A CA 1
ATOM 604 C C . ARG A 1 78 ? 14.046 3.099 -5.109 1.00 63.28 78 ARG A C 1
ATOM 606 O O . ARG A 1 78 ? 13.069 2.413 -5.409 1.00 63.28 78 ARG A O 1
ATOM 613 N N . ASP A 1 79 ? 15.058 2.660 -4.368 1.00 68.44 79 ASP A N 1
ATOM 614 C CA . ASP A 1 79 ? 15.190 1.262 -4.039 1.00 68.44 79 ASP A CA 1
ATOM 615 C C . ASP A 1 79 ? 14.053 0.709 -3.196 1.00 68.44 79 ASP A C 1
ATOM 617 O O . ASP A 1 79 ? 13.624 -0.392 -3.479 1.00 68.44 79 ASP A O 1
ATOM 621 N N . ALA A 1 80 ? 13.560 1.437 -2.204 1.00 80.19 80 ALA A N 1
ATOM 622 C CA . ALA A 1 80 ? 12.366 1.094 -1.443 1.00 80.19 80 ALA A CA 1
ATOM 623 C C . ALA A 1 80 ? 11.677 2.393 -1.028 1.00 80.19 80 ALA A C 1
ATOM 625 O O . ALA A 1 80 ? 12.347 3.405 -0.802 1.00 80.19 80 ALA A O 1
ATOM 626 N N . VAL A 1 81 ? 10.354 2.363 -0.919 1.00 85.44 81 VAL A N 1
ATOM 627 C CA . VAL A 1 81 ? 9.548 3.513 -0.509 1.00 85.44 81 VAL A CA 1
ATOM 628 C C . VAL A 1 81 ? 8.827 3.238 0.792 1.00 85.44 81 VAL A C 1
ATOM 630 O O . VAL A 1 81 ? 8.476 2.098 1.104 1.00 85.44 81 VAL A O 1
ATOM 633 N N . ARG A 1 82 ? 8.646 4.308 1.562 1.00 89.94 82 ARG A N 1
ATOM 634 C CA . ARG A 1 82 ? 7.925 4.301 2.824 1.00 89.94 82 ARG A CA 1
ATOM 635 C C . ARG A 1 82 ? 6.758 5.260 2.698 1.00 89.94 82 ARG A C 1
ATOM 637 O O . ARG A 1 82 ? 6.955 6.434 2.385 1.00 89.94 82 ARG A O 1
ATOM 644 N N . VAL A 1 83 ? 5.556 4.758 2.927 1.00 89.88 83 VAL A N 1
ATOM 645 C CA . VAL A 1 83 ? 4.335 5.553 2.814 1.00 89.88 83 VAL A CA 1
ATOM 646 C C . VAL A 1 83 ? 3.524 5.346 4.074 1.00 89.88 83 VAL A C 1
ATOM 648 O O . VAL A 1 83 ? 3.264 4.209 4.464 1.00 89.88 83 VAL A O 1
ATOM 651 N N . ALA A 1 84 ? 3.159 6.444 4.720 1.00 92.38 84 ALA A N 1
ATOM 652 C CA . ALA A 1 84 ? 2.279 6.425 5.873 1.00 92.38 84 ALA A CA 1
ATOM 653 C C . ALA A 1 84 ? 0.859 6.800 5.453 1.00 92.38 84 ALA A C 1
ATOM 655 O O . ALA A 1 84 ? 0.666 7.589 4.527 1.00 92.38 84 ALA A O 1
ATOM 656 N N . GLY A 1 85 ? -0.129 6.232 6.135 1.00 93.19 85 GLY A N 1
ATOM 657 C CA . GLY A 1 85 ? -1.538 6.530 5.908 1.00 93.19 85 GLY A CA 1
ATOM 658 C C . GLY A 1 85 ? -2.447 5.648 6.752 1.00 93.19 85 GLY A C 1
ATOM 659 O O . GLY A 1 85 ? -1.981 4.871 7.585 1.00 93.19 85 GLY A O 1
ATOM 660 N N . PHE A 1 86 ? -3.748 5.770 6.528 1.00 93.56 86 PHE A N 1
ATOM 661 C CA . PHE A 1 86 ? -4.772 5.009 7.230 1.00 93.56 86 PHE A CA 1
ATOM 662 C C . PHE A 1 86 ? -5.158 3.774 6.413 1.00 93.56 86 PHE A C 1
ATOM 664 O O . PHE A 1 86 ? -5.548 3.900 5.251 1.00 93.56 86 PHE A O 1
ATOM 671 N N . LEU A 1 87 ? -5.002 2.583 6.991 1.00 92.75 87 LEU A N 1
ATOM 672 C CA . LEU A 1 87 ? -5.241 1.326 6.285 1.00 92.75 87 LEU A CA 1
ATOM 673 C C . LEU A 1 87 ? -6.711 0.916 6.368 1.00 92.75 87 LEU A C 1
ATOM 675 O O . LEU A 1 87 ? -7.240 0.673 7.455 1.00 92.75 87 LEU A O 1
ATOM 679 N N . GLU A 1 88 ? -7.342 0.757 5.211 1.00 91.50 88 GLU A N 1
ATOM 680 C CA . GLU A 1 88 ? -8.738 0.346 5.092 1.00 91.50 88 GLU A CA 1
ATOM 681 C C . GLU A 1 88 ? -8.891 -0.885 4.206 1.00 91.50 88 GLU A C 1
ATOM 68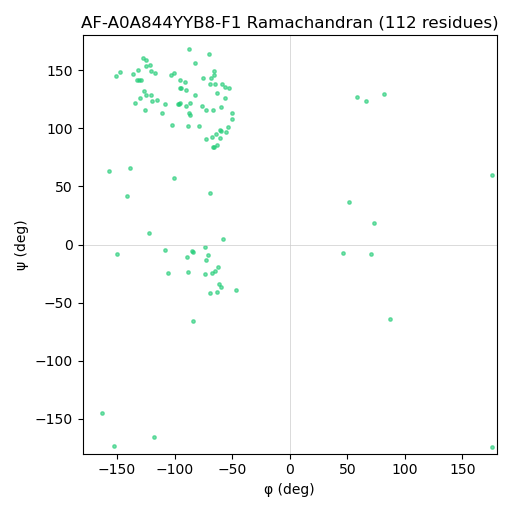3 O O . GLU A 1 88 ? -8.096 -1.142 3.296 1.00 91.50 88 GLU A O 1
ATOM 688 N N . LYS A 1 89 ? -9.965 -1.635 4.463 1.00 89.50 89 LYS A N 1
ATOM 689 C CA . LYS A 1 89 ? -10.407 -2.714 3.588 1.00 89.50 89 LYS A CA 1
ATOM 690 C C . LYS A 1 89 ? -11.219 -2.105 2.449 1.00 89.50 89 LYS A C 1
ATOM 692 O O . LYS A 1 89 ? -12.141 -1.330 2.692 1.00 89.50 89 LYS A O 1
ATOM 697 N N . SER A 1 90 ? -10.880 -2.449 1.217 1.00 81.75 90 SER A N 1
ATOM 698 C CA . SER A 1 90 ? -11.596 -2.001 0.025 1.00 81.75 90 SER A CA 1
ATOM 699 C C . SER A 1 90 ? -12.634 -3.043 -0.389 1.00 81.75 90 SER A C 1
ATOM 701 O O . SER A 1 90 ? -12.341 -4.237 -0.424 1.00 81.75 90 SER A O 1
ATOM 703 N N . GLY A 1 91 ? -13.849 -2.591 -0.710 1.00 69.25 91 GLY A N 1
ATOM 704 C CA . GLY A 1 91 ? -14.913 -3.432 -1.280 1.00 69.25 91 GLY A CA 1
ATOM 705 C C . GLY A 1 91 ? -14.835 -3.608 -2.804 1.00 69.25 91 GLY A C 1
ATOM 706 O O . GLY A 1 91 ? -15.596 -4.398 -3.346 1.00 69.25 91 GLY A O 1
ATOM 707 N N . CYS A 1 92 ? -13.911 -2.892 -3.456 1.00 64.38 92 CYS A N 1
ATOM 708 C CA . CYS A 1 92 ? -13.678 -2.782 -4.903 1.00 64.38 92 CYS A CA 1
ATOM 709 C C . CYS A 1 92 ? -14.846 -2.282 -5.787 1.00 64.38 92 CYS A C 1
ATOM 711 O O . CYS A 1 92 ? -15.937 -2.840 -5.805 1.00 64.38 92 CYS A O 1
ATOM 713 N N . GLY A 1 93 ? -14.535 -1.246 -6.581 1.00 56.25 93 GLY A N 1
ATOM 714 C CA . GLY A 1 93 ? -15.283 -0.642 -7.699 1.00 56.25 93 GLY A CA 1
ATOM 715 C C . GLY A 1 93 ? -14.292 0.013 -8.692 1.00 56.25 93 GLY A C 1
ATOM 716 O O . GLY A 1 93 ? -13.086 -0.179 -8.517 1.00 56.25 93 GLY A O 1
ATOM 717 N N . ASP A 1 94 ? -14.770 0.737 -9.715 1.00 46.91 94 ASP A N 1
ATOM 718 C CA . ASP A 1 94 ? -14.023 1.042 -10.958 1.00 46.91 94 ASP A CA 1
ATOM 719 C C . ASP A 1 94 ? -12.695 1.815 -10.779 1.00 46.91 94 ASP A C 1
ATOM 721 O O . ASP A 1 94 ? -12.658 3.041 -10.723 1.00 46.91 94 ASP A O 1
ATOM 725 N N . GLU A 1 95 ? -11.616 1.023 -10.774 1.00 53.06 95 GLU A N 1
ATOM 726 C CA . GLU A 1 95 ? -10.333 1.229 -11.465 1.00 53.06 95 GLU A CA 1
ATOM 727 C C . GLU A 1 95 ? -9.430 2.403 -11.023 1.00 53.06 95 GLU A C 1
ATOM 729 O O . GLU A 1 95 ? -9.776 3.572 -11.094 1.00 53.06 95 GLU A O 1
ATOM 734 N N . LEU A 1 96 ? -8.169 2.215 -10.629 1.00 52.75 96 LEU A N 1
ATOM 735 C CA . LEU A 1 96 ? -7.313 1.032 -10.472 1.00 52.75 96 LEU A CA 1
ATOM 736 C C . LEU A 1 96 ? -6.927 0.947 -8.976 1.00 52.75 96 LEU A C 1
ATOM 738 O O . LEU A 1 96 ? -7.521 1.630 -8.154 1.00 52.75 96 LEU A O 1
ATOM 742 N N . ILE A 1 97 ? -5.945 0.181 -8.505 1.00 54.91 97 ILE A N 1
ATOM 743 C CA . ILE A 1 97 ? -4.587 0.733 -8.452 1.00 54.91 97 ILE A CA 1
ATOM 744 C C . ILE A 1 97 ? -3.671 -0.321 -7.768 1.00 54.91 97 ILE A C 1
ATOM 746 O O . ILE A 1 97 ? -3.111 -0.144 -6.699 1.00 54.91 97 ILE A O 1
ATOM 750 N N . CYS A 1 98 ? -3.611 -1.491 -8.408 1.00 58.69 98 CYS A N 1
ATOM 751 C CA . CYS A 1 98 ? -2.404 -2.290 -8.709 1.00 58.69 98 CYS A CA 1
ATOM 752 C C . CYS A 1 98 ? -2.600 -2.898 -10.126 1.00 58.69 98 CYS A C 1
ATOM 754 O O . CYS A 1 98 ? -2.420 -4.082 -10.393 1.00 58.69 98 CYS A O 1
ATOM 756 N N . LEU A 1 99 ? -3.140 -2.010 -10.970 1.00 56.34 99 LEU A N 1
ATOM 757 C CA . LEU A 1 99 ? -3.589 -1.981 -12.369 1.00 56.34 99 LEU A CA 1
ATOM 758 C C . LEU A 1 99 ? -4.467 -3.054 -13.054 1.00 56.34 99 LEU A C 1
ATOM 760 O O . LEU A 1 99 ? -4.937 -2.763 -14.145 1.00 56.34 99 LEU A O 1
ATOM 764 N N . THR A 1 100 ? -4.810 -4.212 -12.496 1.00 56.19 100 THR A N 1
ATOM 765 C CA . THR A 1 100 ? -5.832 -5.098 -13.144 1.00 56.19 100 THR A CA 1
ATOM 766 C C . THR A 1 100 ? -6.646 -5.939 -12.170 1.00 56.19 100 THR A C 1
ATOM 768 O O . THR A 1 100 ? -7.603 -6.603 -12.560 1.00 56.19 100 THR A O 1
ATOM 771 N N . VAL A 1 101 ? -6.265 -5.923 -10.894 1.00 63.16 101 VAL A N 1
ATOM 772 C CA . VAL A 1 101 ? -6.834 -6.785 -9.864 1.00 63.16 101 VAL A CA 1
ATOM 773 C C . VAL A 1 101 ? -7.339 -5.912 -8.731 1.00 63.16 101 VAL A C 1
ATOM 775 O O . VAL A 1 101 ? -6.606 -5.061 -8.218 1.00 63.16 101 VAL A O 1
ATOM 778 N N . CYS A 1 102 ? -8.595 -6.141 -8.355 1.00 71.88 102 CYS A N 1
ATOM 779 C CA . CYS A 1 102 ? -9.195 -5.622 -7.136 1.00 71.88 102 CYS A CA 1
ATOM 780 C C . CYS A 1 102 ? -8.278 -5.935 -5.948 1.00 71.88 102 CYS A C 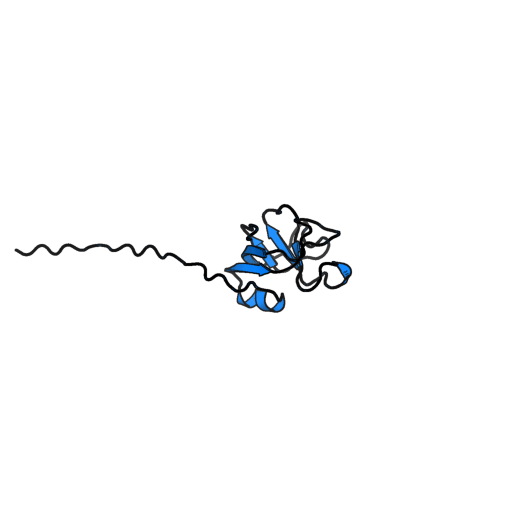1
ATOM 782 O O . CYS A 1 102 ? -8.073 -7.100 -5.607 1.00 71.88 102 CYS A O 1
ATOM 784 N N . GLN A 1 103 ? -7.708 -4.895 -5.339 1.00 77.00 103 GLN A N 1
ATOM 785 C CA . GLN A 1 103 ? -6.926 -5.067 -4.125 1.00 77.00 103 GLN A CA 1
ATOM 786 C C . GLN A 1 103 ? -7.835 -4.934 -2.908 1.00 77.00 103 GLN A C 1
ATOM 788 O O . GLN A 1 103 ? -8.586 -3.960 -2.815 1.00 77.00 103 GLN A O 1
ATOM 793 N N . PRO A 1 104 ? -7.735 -5.857 -1.943 1.00 83.56 104 PRO A N 1
ATOM 794 C CA . PRO A 1 104 ? -8.561 -5.838 -0.744 1.00 83.56 104 PRO A CA 1
ATOM 795 C C . PRO A 1 104 ? -8.189 -4.710 0.224 1.00 83.56 104 PRO A C 1
ATOM 797 O O . PRO A 1 104 ? -8.930 -4.482 1.177 1.00 83.56 104 PRO A O 1
ATOM 800 N N . TYR A 1 105 ? -7.079 -3.994 -0.001 1.00 87.94 105 TYR A N 1
ATOM 801 C CA . TYR A 1 105 ? -6.606 -2.934 0.887 1.00 87.94 105 TYR A CA 1
ATOM 802 C C . TYR A 1 105 ? -6.273 -1.641 0.143 1.00 87.94 105 TYR A C 1
ATOM 804 O O . TYR A 1 105 ? -5.673 -1.653 -0.938 1.00 87.94 105 TYR A O 1
ATOM 812 N N . VAL A 1 106 ? -6.613 -0.523 0.780 1.00 89.12 106 VAL A N 1
ATOM 813 C CA . VAL A 1 106 ? -6.257 0.832 0.354 1.00 89.12 106 VAL A CA 1
ATOM 814 C C . VAL A 1 106 ? -5.640 1.595 1.521 1.00 89.12 106 VAL A C 1
ATOM 816 O O . VAL A 1 106 ? -6.058 1.454 2.671 1.00 89.12 106 VAL A O 1
ATOM 819 N N . LEU A 1 107 ? -4.631 2.403 1.221 1.00 91.25 107 LEU A N 1
ATOM 820 C CA . LEU A 1 107 ? -3.994 3.314 2.155 1.00 91.25 107 LEU A CA 1
ATOM 821 C C . LEU A 1 107 ? -4.516 4.730 1.888 1.00 91.25 107 LEU A C 1
ATOM 823 O O . LEU A 1 107 ? -4.112 5.373 0.919 1.00 91.25 107 LEU A O 1
ATOM 827 N N . LYS A 1 108 ? -5.435 5.199 2.734 1.00 90.94 108 LYS A N 1
ATOM 828 C CA . LYS A 1 108 ? -6.035 6.537 2.661 1.00 90.94 108 LYS A CA 1
ATOM 829 C C . LYS A 1 108 ? -5.138 7.591 3.302 1.00 90.94 108 LYS A C 1
ATOM 831 O O . LYS A 1 108 ? -4.356 7.291 4.206 1.00 90.94 108 LYS A O 1
ATOM 836 N N . ASN A 1 109 ? -5.309 8.847 2.888 1.00 91.31 109 ASN A N 1
ATOM 837 C CA . ASN A 1 109 ? -4.524 9.997 3.362 1.00 91.31 109 ASN A CA 1
ATOM 838 C C . ASN A 1 109 ? -3.013 9.744 3.265 1.00 91.31 109 ASN A C 1
ATOM 840 O O . ASN A 1 109 ? -2.225 10.119 4.143 1.00 91.31 109 ASN A O 1
ATOM 844 N N . ALA A 1 110 ? -2.633 9.037 2.207 1.00 89.12 110 ALA A N 1
ATOM 845 C CA . ALA A 1 110 ? -1.286 8.560 2.043 1.00 89.12 110 ALA A CA 1
ATOM 846 C C . ALA A 1 110 ? -0.311 9.713 1.813 1.00 89.12 110 ALA A C 1
ATOM 848 O O . ALA A 1 110 ? -0.617 10.694 1.135 1.00 89.12 110 ALA A O 1
ATOM 849 N N . HIS A 1 111 ? 0.887 9.576 2.365 1.00 90.38 111 HIS A N 1
ATOM 850 C CA . HIS A 1 111 ? 1.988 10.499 2.140 1.00 90.38 111 HIS A CA 1
ATOM 851 C C . HIS A 1 111 ? 3.326 9.775 2.270 1.00 90.38 111 HIS A C 1
ATOM 853 O O . HIS A 1 111 ? 3.501 8.854 3.070 1.00 90.38 111 HIS A O 1
ATOM 859 N N . MET A 1 112 ? 4.286 10.195 1.453 1.00 87.44 112 MET A N 1
ATOM 860 C CA . MET A 1 112 ? 5.647 9.670 1.497 1.00 87.44 112 MET A CA 1
ATOM 861 C C . MET A 1 112 ? 6.341 10.116 2.786 1.00 87.44 112 MET A C 1
ATOM 863 O O . MET A 1 112 ? 6.260 11.288 3.160 1.00 87.44 112 MET A O 1
ATOM 867 N N . ILE A 1 113 ? 7.079 9.204 3.413 1.00 86.25 113 ILE A N 1
ATOM 868 C CA . ILE A 1 113 ? 7.983 9.511 4.525 1.00 86.25 113 ILE A CA 1
ATOM 869 C C . ILE A 1 113 ? 9.416 9.113 4.145 1.00 86.25 113 ILE A C 1
ATOM 871 O O . ILE A 1 113 ? 9.615 8.209 3.332 1.00 86.25 113 ILE A O 1
ATOM 875 N N . GLN A 1 114 ? 10.406 9.833 4.681 1.00 72.44 114 GLN A N 1
ATOM 876 C CA . GLN A 1 114 ? 11.828 9.631 4.363 1.00 72.44 114 GLN A CA 1
ATOM 877 C C . GLN A 1 114 ? 12.422 8.405 5.064 1.00 72.44 114 GLN A C 1
ATOM 879 O O . GLN A 1 114 ? 12.044 8.129 6.226 1.00 72.44 114 GLN A O 1
#

pLDDT: mean 73.05, std 16.5, range [38.31, 93.56]